Protein AF-A0A8J8TPY4-F1 (afdb_monomer_lite)

Foldseek 3Di:
DDDDDDDDDDDDDDDDDPVRVVVVVVQVVLLVVLLVCLVVVPDPDPVSSCVSNVVGPHDPVSSVVSD

Structure (mmCIF, N/CA/C/O backbone):
data_AF-A0A8J8TPY4-F1
#
_entry.id   AF-A0A8J8TPY4-F1
#
loop_
_atom_site.group_PDB
_atom_site.id
_atom_site.type_symbol
_atom_site.label_atom_id
_atom_site.label_alt_id
_atom_site.label_comp_id
_atom_site.label_asym_id
_atom_site.label_entity_id
_atom_site.label_seq_id
_atom_site.pdbx_PDB_ins_code
_atom_site.Cartn_x
_atom_site.Cartn_y
_atom_site.Cartn_z
_atom_site.occupancy
_atom_site.B_iso_or_equiv
_atom_site.auth_seq_id
_atom_site.auth_comp_id
_atom_site.auth_asym_id
_atom_site.auth_atom_id
_atom_site.pdbx_PDB_model_num
ATOM 1 N N . MET A 1 1 ? 29.408 29.546 -40.175 1.00 42.91 1 MET A N 1
ATOM 2 C CA . MET A 1 1 ? 27.962 29.329 -39.955 1.00 42.91 1 MET A CA 1
ATOM 3 C C . MET A 1 1 ? 27.745 27.851 -39.685 1.00 42.91 1 MET A C 1
ATOM 5 O O . MET A 1 1 ? 28.045 27.047 -40.556 1.00 42.91 1 MET A O 1
ATOM 9 N N . THR A 1 2 ? 27.331 27.480 -38.478 1.00 63.53 2 THR A N 1
ATOM 10 C CA . THR A 1 2 ? 27.071 26.086 -38.082 1.00 63.53 2 THR A CA 1
ATOM 11 C C . THR A 1 2 ? 25.642 25.713 -38.468 1.00 63.53 2 THR A C 1
ATOM 13 O O . THR A 1 2 ? 24.704 26.396 -38.069 1.0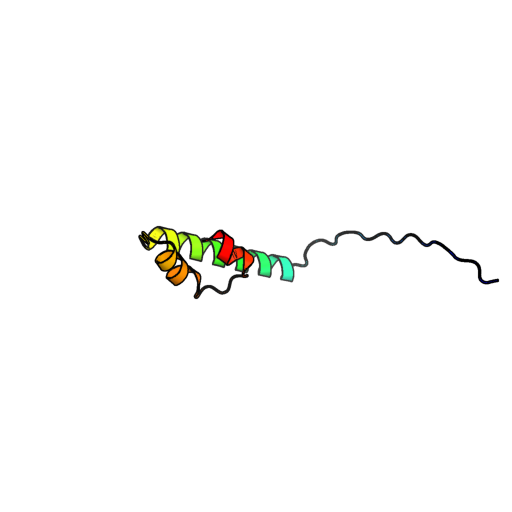0 63.53 2 THR A O 1
ATOM 16 N N . ALA A 1 3 ? 25.475 24.664 -39.275 1.00 73.94 3 ALA A N 1
ATOM 17 C CA . ALA A 1 3 ? 24.159 24.193 -39.696 1.00 73.94 3 ALA A CA 1
ATOM 18 C C . ALA A 1 3 ? 23.486 23.404 -38.562 1.00 73.94 3 ALA A C 1
ATOM 20 O O . ALA A 1 3 ? 24.047 22.432 -38.055 1.00 73.94 3 ALA A O 1
ATOM 21 N N . THR A 1 4 ? 22.286 23.823 -38.165 1.00 71.75 4 THR A N 1
ATOM 22 C CA . THR A 1 4 ? 21.457 23.113 -37.184 1.00 71.75 4 THR A CA 1
ATOM 23 C C . THR A 1 4 ? 20.802 21.903 -37.848 1.00 71.75 4 THR A C 1
ATOM 25 O O . THR A 1 4 ? 20.174 22.041 -38.895 1.00 71.75 4 THR A O 1
ATOM 28 N N . ALA A 1 5 ? 20.938 20.722 -37.241 1.00 78.25 5 ALA A N 1
ATOM 29 C CA . ALA A 1 5 ? 20.337 19.484 -37.733 1.00 78.25 5 ALA A CA 1
ATOM 30 C C . ALA A 1 5 ? 19.281 18.966 -36.750 1.00 78.25 5 ALA A C 1
ATOM 32 O O . ALA A 1 5 ? 19.570 18.764 -35.570 1.00 78.25 5 ALA A O 1
ATOM 33 N N . THR A 1 6 ? 18.075 18.708 -37.252 1.00 77.06 6 THR A N 1
ATOM 34 C CA . THR A 1 6 ? 16.997 18.059 -36.498 1.00 77.06 6 THR A CA 1
ATOM 35 C C . THR A 1 6 ? 17.135 16.548 -36.630 1.00 77.06 6 THR A C 1
ATOM 37 O O . THR A 1 6 ? 17.221 16.026 -37.741 1.00 77.06 6 THR A O 1
ATOM 40 N N . LYS A 1 7 ? 17.160 15.836 -35.501 1.00 79.94 7 LYS A N 1
ATOM 41 C CA . LYS A 1 7 ? 17.156 14.370 -35.459 1.00 79.94 7 LYS A CA 1
ATOM 42 C C . LYS A 1 7 ? 15.941 13.886 -34.682 1.00 79.94 7 LYS A C 1
ATOM 44 O O . LYS A 1 7 ? 15.679 14.374 -33.586 1.00 79.94 7 LYS A O 1
ATOM 49 N N . THR A 1 8 ? 15.235 12.920 -35.251 1.00 81.50 8 THR A N 1
ATOM 50 C CA . THR A 1 8 ? 14.091 12.265 -34.616 1.00 81.50 8 THR A CA 1
ATOM 51 C C . THR A 1 8 ? 14.583 11.063 -33.820 1.00 81.50 8 THR A C 1
ATOM 53 O O . THR A 1 8 ? 15.351 10.254 -34.340 1.00 81.50 8 THR A O 1
ATOM 56 N N . LEU A 1 9 ? 14.151 10.956 -32.565 1.00 82.94 9 LEU A N 1
ATOM 57 C CA . LEU A 1 9 ? 14.402 9.798 -31.715 1.00 82.94 9 LEU A CA 1
ATOM 58 C C . LEU A 1 9 ? 13.075 9.067 -31.507 1.00 82.94 9 LEU A C 1
ATOM 60 O O . LEU A 1 9 ? 12.113 9.681 -31.049 1.00 82.94 9 LEU A O 1
ATOM 64 N N . GLU A 1 10 ? 13.025 7.777 -31.825 1.00 80.19 10 GLU A N 1
ATOM 65 C CA . GLU A 1 10 ? 11.901 6.928 -31.432 1.00 80.19 10 GLU A CA 1
ATOM 66 C C . GLU A 1 10 ? 12.215 6.197 -30.129 1.00 80.19 10 GLU A C 1
ATOM 68 O O . GLU A 1 10 ? 13.309 5.665 -29.935 1.00 80.19 10 GLU A O 1
ATOM 73 N N . ALA A 1 11 ? 11.228 6.162 -29.237 1.00 79.31 11 ALA A N 1
ATOM 74 C CA . ALA A 1 11 ? 11.258 5.386 -28.010 1.00 79.31 11 ALA A CA 1
ATOM 75 C C . ALA A 1 11 ? 10.081 4.410 -28.020 1.00 79.31 11 ALA A C 1
ATOM 77 O O . ALA A 1 11 ? 8.953 4.792 -28.321 1.00 79.31 11 ALA A O 1
ATOM 78 N N . THR A 1 12 ? 10.342 3.153 -27.671 1.00 76.94 12 THR A N 1
ATOM 79 C CA . THR A 1 12 ? 9.311 2.117 -27.537 1.00 76.94 12 THR A CA 1
ATOM 80 C C . THR A 1 12 ? 9.257 1.634 -26.093 1.00 76.94 12 THR A C 1
ATOM 82 O O . THR A 1 12 ? 10.290 1.493 -25.434 1.00 76.94 12 THR A O 1
ATOM 85 N N . LEU A 1 13 ? 8.048 1.380 -25.590 1.00 75.44 13 LEU A N 1
ATOM 86 C CA . LEU A 1 13 ? 7.847 0.808 -24.262 1.00 75.44 13 LEU A CA 1
ATOM 87 C C . LEU A 1 13 ? 8.264 -0.666 -24.267 1.00 75.44 13 LEU A C 1
ATOM 89 O O . LEU A 1 13 ? 7.719 -1.474 -25.014 1.00 75.44 13 LEU A O 1
ATOM 93 N N . ALA A 1 14 ? 9.224 -1.016 -23.414 1.00 78.06 14 ALA A N 1
ATOM 94 C CA . ALA A 1 14 ? 9.594 -2.406 -23.186 1.00 78.06 14 ALA A CA 1
ATOM 95 C C . ALA A 1 14 ? 8.610 -3.069 -22.203 1.00 78.06 14 ALA A C 1
ATOM 97 O O . ALA A 1 14 ? 8.185 -2.412 -21.243 1.00 78.06 14 ALA A O 1
ATOM 98 N N . PRO A 1 15 ? 8.296 -4.367 -22.377 1.00 74.12 15 PRO A N 1
ATOM 99 C CA . PRO A 1 15 ? 7.562 -5.131 -21.377 1.00 74.12 15 PRO A CA 1
ATOM 100 C C . PRO A 1 15 ? 8.234 -5.036 -19.996 1.00 74.12 15 PRO A C 1
ATOM 102 O O . PRO A 1 15 ? 9.467 -4.940 -19.910 1.00 74.12 15 PRO A O 1
ATOM 105 N N . PRO A 1 16 ? 7.461 -5.041 -18.895 1.00 73.62 16 PRO A N 1
ATOM 106 C CA . PRO A 1 16 ? 8.040 -5.083 -17.563 1.00 73.62 16 PRO A CA 1
ATOM 107 C C . PRO A 1 16 ? 8.926 -6.324 -17.435 1.00 73.62 16 PRO A C 1
ATOM 109 O O . PRO A 1 16 ? 8.549 -7.425 -17.819 1.00 73.62 16 PRO A O 1
ATOM 112 N N . THR A 1 17 ? 10.132 -6.145 -16.899 1.00 83.12 17 THR A N 1
ATOM 113 C CA . THR A 1 17 ? 10.968 -7.291 -16.543 1.00 83.12 17 THR A CA 1
ATOM 114 C C . THR A 1 17 ? 10.265 -8.089 -15.445 1.00 83.12 17 THR A C 1
ATOM 116 O O . THR A 1 17 ? 9.560 -7.503 -14.623 1.00 83.12 17 THR A O 1
ATOM 119 N N . THR A 1 18 ? 10.511 -9.395 -15.354 1.00 80.62 18 THR A N 1
ATOM 120 C CA . THR A 1 18 ? 9.932 -10.267 -14.312 1.00 80.62 18 THR A CA 1
ATOM 121 C C . THR A 1 18 ? 10.109 -9.699 -12.896 1.00 80.62 18 THR A C 1
ATOM 123 O O . THR A 1 18 ? 9.229 -9.793 -12.050 1.00 80.62 18 THR A O 1
ATOM 126 N N . SER A 1 19 ? 11.224 -9.006 -12.634 1.00 78.12 19 SER A N 1
ATOM 127 C CA . SER A 1 19 ? 11.451 -8.308 -11.361 1.00 78.12 19 SER A CA 1
ATOM 128 C C . SER A 1 19 ? 10.472 -7.149 -11.112 1.00 78.12 19 SER A C 1
ATOM 130 O O . SER A 1 19 ? 10.034 -6.941 -9.978 1.00 78.12 19 SER A O 1
ATOM 132 N N . LYS A 1 20 ? 10.112 -6.386 -12.154 1.00 83.38 20 LYS A N 1
ATOM 133 C CA . LYS A 1 20 ? 9.103 -5.320 -12.063 1.00 83.38 20 LYS A CA 1
ATOM 134 C C . LYS A 1 20 ? 7.708 -5.900 -11.838 1.00 83.38 20 LYS A C 1
ATOM 136 O O . LYS A 1 20 ? 6.963 -5.325 -11.051 1.00 83.38 20 LYS A O 1
ATOM 141 N N . 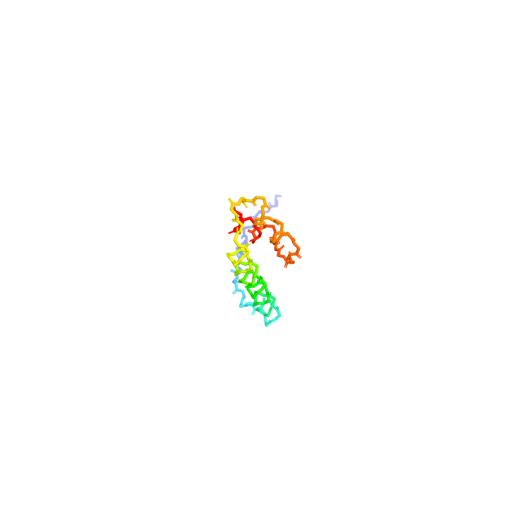GLU A 1 21 ? 7.392 -7.022 -12.477 1.00 85.88 21 GLU A N 1
ATOM 142 C CA . GLU A 1 21 ? 6.121 -7.732 -12.311 1.00 85.88 21 GLU A CA 1
ATOM 143 C C . GLU A 1 21 ? 5.964 -8.282 -10.889 1.00 85.88 21 GLU A C 1
ATOM 145 O O . GLU A 1 21 ? 5.042 -7.881 -10.186 1.00 85.88 21 GLU A O 1
ATOM 150 N N . HIS A 1 22 ? 6.941 -9.039 -10.382 1.00 86.50 22 HIS A N 1
ATOM 151 C CA . HIS A 1 22 ? 6.917 -9.525 -8.996 1.00 86.50 22 HIS A CA 1
ATOM 152 C C . HIS A 1 22 ? 6.826 -8.389 -7.968 1.00 86.50 22 HIS A C 1
ATOM 154 O O . HIS A 1 22 ? 6.176 -8.513 -6.929 1.00 86.50 22 HIS A O 1
ATOM 160 N N . ARG A 1 23 ? 7.490 -7.254 -8.225 1.00 86.19 23 ARG A N 1
ATOM 161 C CA . ARG A 1 23 ? 7.374 -6.081 -7.350 1.00 86.19 23 ARG A CA 1
ATOM 162 C C . ARG A 1 23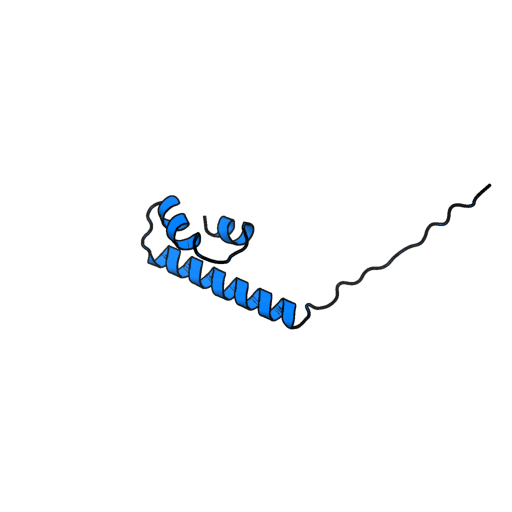 ? 5.955 -5.515 -7.367 1.00 86.19 23 ARG A C 1
ATOM 164 O O . ARG A 1 23 ? 5.449 -5.173 -6.302 1.00 86.19 23 ARG A O 1
ATOM 171 N N . LEU A 1 24 ? 5.327 -5.434 -8.539 1.00 87.25 24 LEU A N 1
ATOM 172 C CA . LEU A 1 24 ? 3.942 -4.990 -8.675 1.00 87.25 24 LEU A CA 1
ATOM 173 C C . LEU A 1 24 ? 2.986 -5.933 -7.937 1.00 87.25 24 LEU A C 1
ATOM 175 O O . LEU A 1 24 ? 2.183 -5.465 -7.134 1.00 87.25 24 LEU A O 1
ATOM 179 N N . GLU A 1 25 ? 3.112 -7.243 -8.135 1.00 88.81 25 GLU A N 1
ATOM 180 C CA . GLU A 1 25 ? 2.291 -8.254 -7.457 1.00 88.81 25 GLU A CA 1
ATOM 181 C C . GLU A 1 25 ? 2.394 -8.147 -5.936 1.00 88.81 25 GLU A C 1
ATOM 183 O O . GLU A 1 25 ? 1.377 -8.129 -5.242 1.00 88.81 25 GLU A O 1
ATOM 188 N N . ARG A 1 26 ? 3.613 -7.984 -5.406 1.00 89.38 26 ARG A N 1
ATOM 189 C CA . ARG A 1 26 ? 3.838 -7.764 -3.969 1.00 89.38 26 ARG A CA 1
ATOM 190 C C . ARG A 1 26 ? 3.132 -6.511 -3.461 1.00 89.38 26 ARG A C 1
ATOM 192 O O . ARG A 1 26 ? 2.522 -6.546 -2.390 1.00 89.38 26 ARG A O 1
ATOM 199 N N . THR A 1 27 ? 3.212 -5.408 -4.205 1.00 88.88 27 THR A N 1
ATOM 200 C CA . THR A 1 27 ? 2.527 -4.161 -3.844 1.00 88.88 27 THR A CA 1
ATOM 201 C C . THR A 1 27 ? 1.011 -4.346 -3.858 1.00 88.88 27 THR A C 1
ATOM 203 O O . THR A 1 27 ? 0.352 -3.949 -2.901 1.00 88.88 27 THR A O 1
ATOM 206 N N . VAL A 1 28 ? 0.459 -5.005 -4.880 1.00 90.25 28 VAL A N 1
ATOM 207 C CA . VAL A 1 28 ? -0.983 -5.282 -4.990 1.00 90.25 28 VAL A CA 1
ATOM 208 C C . VAL A 1 28 ? -1.466 -6.191 -3.861 1.00 90.25 28 VAL A C 1
ATOM 210 O O . VAL A 1 28 ? -2.500 -5.912 -3.257 1.00 90.25 28 VAL A O 1
ATOM 213 N N . ALA A 1 29 ? -0.719 -7.246 -3.532 1.00 92.69 29 ALA A N 1
ATOM 214 C CA . ALA A 1 29 ? -1.049 -8.140 -2.425 1.00 92.69 29 ALA A CA 1
ATOM 215 C C . ALA A 1 29 ? -1.080 -7.388 -1.085 1.00 92.69 29 ALA A C 1
ATOM 217 O O . ALA A 1 29 ? -2.027 -7.523 -0.314 1.00 92.69 29 ALA A O 1
ATOM 218 N N . THR A 1 30 ? -0.078 -6.537 -0.845 1.00 92.19 30 THR A N 1
ATOM 219 C CA . THR A 1 30 ? 0.007 -5.708 0.368 1.00 92.19 30 THR A CA 1
ATOM 220 C C . THR A 1 30 ? -1.152 -4.714 0.445 1.00 92.19 30 THR A C 1
ATOM 222 O O . THR A 1 30 ? -1.749 -4.554 1.505 1.00 92.19 30 THR A O 1
ATOM 225 N N . TYR A 1 31 ? -1.504 -4.082 -0.678 1.00 89.56 31 TYR A N 1
ATOM 226 C CA . TYR A 1 31 ? -2.610 -3.128 -0.759 1.00 89.56 31 TYR A CA 1
ATOM 227 C C . TYR A 1 31 ? -3.951 -3.789 -0.447 1.00 89.56 31 TYR A C 1
ATOM 229 O O . TYR A 1 31 ? -4.708 -3.287 0.376 1.00 89.56 31 TYR A O 1
ATOM 237 N N . ARG A 1 32 ? -4.228 -4.946 -1.061 1.00 90.75 32 ARG A N 1
ATOM 238 C CA . ARG A 1 32 ? -5.474 -5.688 -0.822 1.00 90.75 32 ARG A CA 1
ATOM 239 C C . ARG A 1 32 ? -5.606 -6.124 0.629 1.00 90.75 32 ARG A C 1
ATOM 241 O O . ARG A 1 32 ? -6.692 -6.020 1.179 1.00 90.75 32 ARG A O 1
ATOM 248 N N . ARG A 1 33 ? -4.508 -6.555 1.254 1.00 91.38 33 ARG A N 1
ATOM 249 C CA . ARG A 1 33 ? -4.510 -6.903 2.676 1.00 91.38 33 ARG A CA 1
ATOM 250 C C . ARG A 1 33 ? -4.815 -5.691 3.557 1.00 91.38 33 ARG A C 1
ATOM 252 O O . ARG A 1 33 ? -5.688 -5.778 4.403 1.00 91.38 33 ARG A O 1
ATOM 259 N N . ALA A 1 34 ? -4.151 -4.561 3.315 1.00 88.69 34 ALA A N 1
ATOM 260 C CA . ALA A 1 34 ? -4.419 -3.327 4.053 1.00 88.69 34 ALA A CA 1
ATOM 261 C C . ALA A 1 34 ? -5.880 -2.869 3.906 1.00 88.69 34 ALA A C 1
ATOM 263 O O . ALA A 1 34 ? -6.486 -2.434 4.879 1.00 88.69 34 ALA A O 1
ATOM 264 N N . LEU A 1 35 ? -6.448 -3.003 2.702 1.00 88.38 35 LEU A N 1
ATOM 265 C CA . LEU A 1 35 ? -7.851 -2.697 2.428 1.00 88.38 35 LEU A CA 1
ATOM 266 C C . LEU A 1 35 ? -8.796 -3.615 3.215 1.00 88.38 35 LEU A C 1
ATOM 268 O O . LEU A 1 35 ? -9.713 -3.123 3.863 1.00 88.38 35 LEU A O 1
ATOM 272 N N . SER A 1 36 ? -8.570 -4.931 3.172 1.00 90.38 36 SER A N 1
ATOM 273 C CA . SER A 1 36 ? -9.374 -5.903 3.920 1.00 90.38 36 SER A CA 1
ATOM 274 C C . SER A 1 36 ? -9.306 -5.660 5.425 1.00 90.38 36 SER A C 1
ATOM 276 O O . SER A 1 36 ? -10.351 -5.552 6.055 1.00 90.38 36 SER A O 1
ATOM 278 N N . ASP A 1 37 ? -8.107 -5.477 5.982 1.00 88.25 37 ASP A N 1
ATOM 279 C CA . ASP A 1 37 ? -7.924 -5.210 7.411 1.00 88.25 37 ASP A CA 1
ATOM 280 C C . ASP A 1 37 ? -8.615 -3.903 7.833 1.00 88.25 37 ASP A C 1
ATOM 282 O O . ASP A 1 37 ? -9.246 -3.848 8.886 1.00 88.25 37 ASP A O 1
ATOM 286 N N . ALA A 1 38 ? -8.536 -2.850 7.011 1.00 85.88 38 ALA A N 1
ATOM 287 C CA . ALA A 1 38 ? -9.228 -1.592 7.279 1.00 85.88 38 ALA A CA 1
ATOM 288 C C . ALA A 1 38 ? -10.753 -1.774 7.298 1.00 85.88 38 ALA A C 1
ATOM 290 O O . ALA A 1 38 ? -11.409 -1.284 8.217 1.00 85.88 38 ALA A O 1
ATOM 291 N N . PHE A 1 39 ? -11.314 -2.520 6.342 1.00 85.62 39 PHE A N 1
ATOM 292 C CA . PHE A 1 39 ? -12.745 -2.837 6.319 1.00 85.62 39 PHE A CA 1
ATOM 293 C C . PHE A 1 39 ? -13.184 -3.702 7.507 1.00 85.62 39 PHE A C 1
ATOM 295 O O . PHE A 1 39 ? -14.227 -3.440 8.100 1.00 85.62 39 PHE A O 1
ATOM 302 N N . GLU A 1 40 ? -12.401 -4.718 7.871 1.00 88.62 40 GLU A N 1
ATOM 303 C CA . GLU A 1 40 ? -12.713 -5.631 8.979 1.00 88.62 40 GLU A CA 1
ATOM 304 C C . GLU A 1 40 ? -12.496 -4.994 10.359 1.00 88.62 40 GLU A C 1
ATOM 306 O O . GLU A 1 40 ? -13.083 -5.446 11.341 1.00 88.62 40 GLU A O 1
ATOM 311 N N . SER A 1 41 ? -11.700 -3.923 10.448 1.00 84.25 41 SER A N 1
ATOM 312 C CA . SER A 1 41 ? -11.400 -3.244 11.715 1.00 84.25 41 SER A CA 1
ATOM 313 C C . SER A 1 41 ? -12.607 -2.582 12.389 1.00 84.25 41 SER A C 1
ATOM 315 O O . SER A 1 41 ? -12.523 -2.243 13.568 1.00 84.25 41 SER A O 1
ATOM 317 N N . GLY A 1 42 ? -13.714 -2.371 11.664 1.00 79.75 42 GLY A N 1
ATOM 318 C CA . GLY A 1 42 ? -14.862 -1.616 12.175 1.00 79.75 42 GLY A CA 1
ATOM 319 C C . GLY A 1 42 ? -14.528 -0.148 12.464 1.00 79.75 42 GLY A C 1
ATOM 320 O O . GLY A 1 42 ? -15.134 0.466 13.335 1.00 79.75 42 GLY A O 1
ATOM 321 N N . ALA A 1 43 ? -13.522 0.408 11.781 1.00 81.00 43 ALA A N 1
ATOM 322 C CA . ALA A 1 43 ? -13.120 1.796 11.938 1.00 81.00 43 ALA A CA 1
ATOM 323 C C . ALA A 1 43 ? -14.230 2.753 11.468 1.00 81.00 43 ALA A C 1
ATOM 325 O O . ALA A 1 43 ? -14.447 2.938 10.274 1.00 81.00 43 ALA A O 1
ATOM 326 N N . ASP A 1 44 ? -14.875 3.433 12.416 1.00 81.81 44 ASP A N 1
ATOM 327 C CA . ASP A 1 44 ? -15.923 4.426 12.127 1.00 81.81 44 ASP A CA 1
ATOM 328 C C . ASP A 1 44 ? -15.368 5.810 11.745 1.00 81.81 44 ASP A C 1
ATOM 330 O O . ASP A 1 44 ? -16.116 6.741 11.440 1.00 81.81 44 ASP A O 1
ATOM 334 N N . THR A 1 45 ? -14.043 5.984 11.792 1.00 82.69 45 THR A N 1
ATOM 335 C CA . THR A 1 45 ? -13.383 7.259 11.495 1.00 82.69 45 THR A CA 1
ATOM 336 C C . THR A 1 45 ? -12.203 7.076 10.556 1.00 82.69 45 THR A C 1
ATOM 338 O O . THR A 1 45 ? -11.478 6.082 10.607 1.00 82.69 45 THR A O 1
ATOM 341 N N . GLN A 1 46 ? -11.954 8.098 9.737 1.00 79.50 46 GLN A N 1
ATOM 342 C CA . GLN A 1 46 ? -10.811 8.130 8.826 1.00 79.50 46 GLN A CA 1
ATOM 343 C C . GLN A 1 46 ? -9.467 8.026 9.570 1.00 79.50 46 GLN A C 1
ATOM 345 O O . GLN A 1 46 ? -8.509 7.460 9.047 1.00 79.50 46 GLN A O 1
ATOM 350 N N . THR A 1 47 ? -9.378 8.539 10.801 1.00 85.19 47 THR A N 1
ATOM 351 C CA . THR A 1 47 ? -8.183 8.387 11.646 1.00 85.19 47 THR A CA 1
ATOM 352 C C . THR A 1 47 ? -7.946 6.924 12.012 1.00 85.19 47 THR A C 1
ATOM 354 O O . THR A 1 47 ? -6.835 6.437 11.835 1.00 85.19 47 THR A O 1
ATOM 357 N N . ALA A 1 48 ? -8.991 6.196 12.414 1.00 81.94 48 ALA A N 1
ATOM 358 C CA . ALA A 1 48 ? -8.876 4.775 12.737 1.00 81.94 48 ALA A CA 1
ATOM 359 C C . ALA A 1 48 ? -8.479 3.928 11.510 1.00 81.94 48 ALA A C 1
ATOM 361 O O . ALA A 1 48 ? -7.640 3.037 11.622 1.00 81.94 48 ALA A O 1
ATOM 362 N N . VAL A 1 49 ? -8.987 4.258 10.316 1.00 82.44 49 VAL A N 1
ATOM 363 C CA . VAL A 1 49 ? -8.522 3.641 9.057 1.00 82.44 49 VAL A CA 1
ATOM 364 C C . VAL A 1 49 ? -7.040 3.947 8.805 1.00 82.44 49 V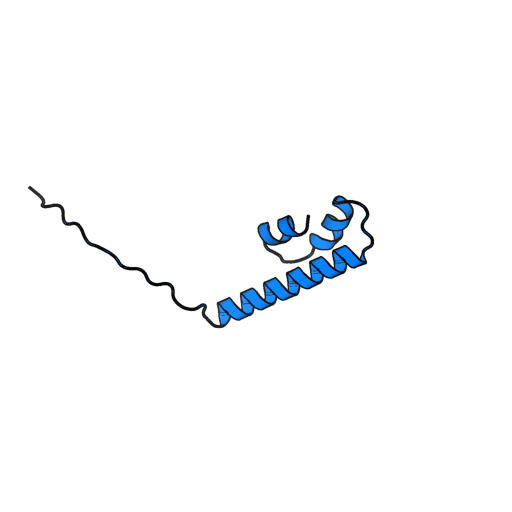AL A C 1
ATOM 366 O O . VAL A 1 49 ? -6.269 3.057 8.439 1.00 82.44 49 VAL A O 1
ATOM 369 N N . ASN A 1 50 ? -6.607 5.190 9.038 1.00 84.50 50 ASN A N 1
ATOM 370 C CA . ASN A 1 50 ? -5.201 5.570 8.899 1.00 84.50 50 ASN A CA 1
ATOM 371 C C . ASN A 1 50 ? -4.289 4.798 9.855 1.00 84.50 50 ASN A C 1
ATOM 373 O O . ASN A 1 50 ? -3.199 4.410 9.438 1.00 84.50 50 ASN A O 1
ATOM 377 N N . ASP A 1 51 ? -4.716 4.526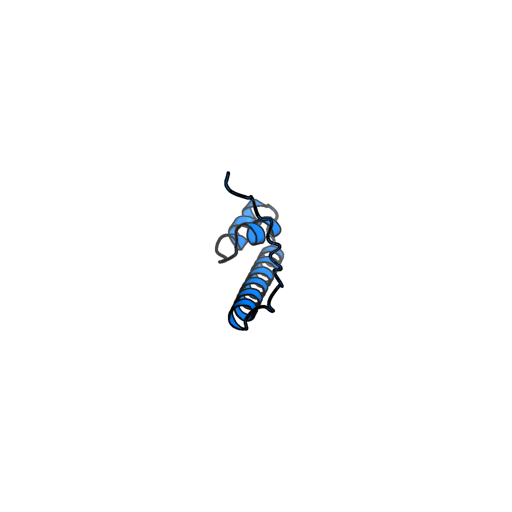 11.086 1.00 85.81 51 ASP A N 1
ATOM 378 C CA . ASP A 1 51 ? -3.930 3.744 12.047 1.00 85.81 51 ASP A CA 1
ATOM 379 C C . ASP A 1 51 ? -3.708 2.299 11.567 1.00 85.81 51 ASP A C 1
ATOM 381 O O . ASP A 1 51 ? -2.616 1.751 11.731 1.00 85.81 51 ASP A O 1
ATOM 385 N N . VAL A 1 52 ? -4.698 1.708 10.887 1.00 85.12 52 VAL A N 1
ATOM 386 C CA . VAL A 1 52 ? -4.599 0.363 10.291 1.00 85.12 52 VAL A CA 1
ATOM 387 C C . VAL A 1 52 ? -3.697 0.353 9.051 1.00 85.12 52 VAL A C 1
ATOM 389 O O . VAL A 1 52 ? -2.874 -0.546 8.876 1.00 85.12 52 VAL A O 1
ATOM 392 N N . VAL A 1 53 ? -3.808 1.363 8.184 1.00 84.44 53 VAL A N 1
ATOM 393 C CA . VAL A 1 53 ? -3.112 1.405 6.884 1.00 84.44 53 VAL A CA 1
ATOM 394 C C . VAL A 1 53 ? -1.672 1.931 6.989 1.00 84.44 53 VAL A C 1
ATOM 396 O O . VAL A 1 53 ? -0.794 1.523 6.223 1.00 84.44 53 VAL A O 1
ATOM 399 N N . THR A 1 54 ? -1.380 2.824 7.937 1.00 87.00 54 THR A N 1
ATOM 400 C CA . THR A 1 54 ? -0.056 3.448 8.121 1.00 87.00 54 THR A CA 1
ATOM 401 C C . THR A 1 54 ? 1.113 2.461 8.238 1.00 87.00 54 THR A C 1
ATOM 403 O O . THR A 1 54 ? 2.116 2.698 7.548 1.00 87.00 54 THR A O 1
ATOM 406 N N . PRO A 1 55 ? 1.038 1.366 9.024 1.00 88.44 55 PRO A N 1
ATOM 407 C CA . PRO A 1 55 ? 2.151 0.422 9.168 1.00 88.44 55 PRO A CA 1
ATOM 408 C C . PRO A 1 55 ? 2.459 -0.380 7.894 1.00 88.44 55 PRO A C 1
ATOM 410 O O . PRO A 1 55 ? 3.545 -0.951 7.775 1.00 88.44 55 PRO A O 1
ATOM 413 N N . TYR A 1 56 ? 1.560 -0.407 6.905 1.00 87.00 56 TYR A N 1
ATOM 414 C CA . TYR A 1 56 ? 1.809 -1.108 5.650 1.00 87.00 56 TYR A CA 1
ATOM 415 C C . TYR A 1 56 ? 2.892 -0.422 4.807 1.00 87.00 56 TYR A C 1
ATOM 417 O O . TYR A 1 56 ? 2.919 0.800 4.621 1.00 87.00 56 TYR A O 1
ATOM 425 N N . THR A 1 57 ? 3.793 -1.227 4.234 1.00 85.69 57 THR A N 1
ATOM 426 C CA . THR A 1 57 ? 4.819 -0.747 3.294 1.00 85.69 57 THR A CA 1
ATOM 427 C C . THR A 1 57 ? 4.201 -0.564 1.905 1.00 85.69 57 THR A C 1
ATOM 429 O O . THR A 1 57 ? 4.351 -1.397 1.012 1.00 85.69 57 THR A O 1
ATOM 432 N N . LEU A 1 58 ? 3.464 0.532 1.746 1.00 85.25 58 LEU A N 1
ATOM 433 C CA . LEU A 1 58 ? 2.829 0.974 0.505 1.00 85.25 58 LEU A CA 1
ATOM 434 C C . LEU A 1 58 ? 3.369 2.346 0.093 1.00 85.25 58 LEU A C 1
ATOM 436 O O . LEU A 1 58 ? 3.845 3.114 0.932 1.00 85.25 58 LEU A O 1
ATOM 440 N N . THR A 1 59 ? 3.292 2.660 -1.200 1.00 85.94 59 THR A N 1
ATOM 441 C CA . THR A 1 59 ? 3.627 4.001 -1.701 1.00 85.94 59 THR A CA 1
ATOM 442 C C . THR A 1 59 ? 2.630 5.030 -1.170 1.00 85.94 59 THR A C 1
ATOM 444 O O . THR A 1 59 ? 1.488 4.683 -0.870 1.00 85.94 59 THR A O 1
ATOM 447 N N . SER A 1 60 ? 3.030 6.304 -1.094 1.00 82.19 60 SER A N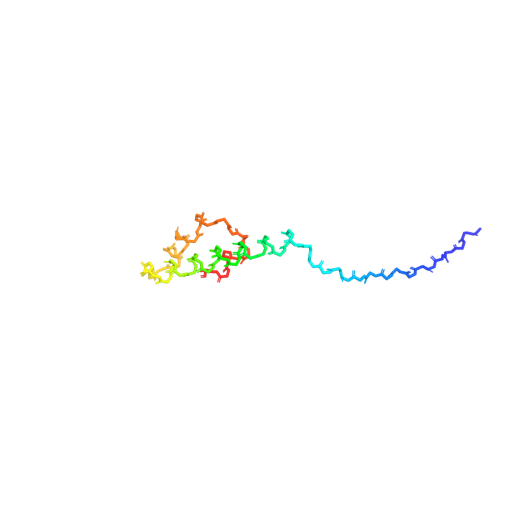 1
ATOM 448 C CA . SER A 1 60 ? 2.146 7.381 -0.620 1.00 82.19 60 SER A CA 1
ATOM 449 C C . SER A 1 60 ? 0.828 7.423 -1.398 1.00 82.19 60 SER A C 1
ATOM 451 O O . SER A 1 60 ? -0.231 7.436 -0.789 1.00 82.19 60 SER A O 1
ATOM 453 N N . TYR A 1 61 ? 0.890 7.287 -2.728 1.00 82.00 61 TYR A N 1
ATOM 454 C CA . TYR A 1 61 ? -0.299 7.229 -3.583 1.00 82.00 61 TYR A CA 1
ATOM 455 C C . TYR A 1 61 ? -1.228 6.050 -3.248 1.00 82.00 61 TYR A C 1
ATOM 457 O O . TYR A 1 61 ? -2.441 6.211 -3.180 1.00 82.00 61 TYR A O 1
ATOM 465 N N . ALA A 1 62 ? -0.666 4.862 -3.001 1.00 82.06 62 ALA A N 1
ATOM 466 C CA . ALA A 1 62 ? -1.460 3.694 -2.634 1.00 82.06 62 ALA A CA 1
ATOM 467 C C . ALA A 1 62 ? -2.082 3.832 -1.235 1.00 82.06 62 ALA A C 1
ATOM 469 O O . ALA A 1 62 ? -3.187 3.350 -1.024 1.00 82.06 62 ALA A O 1
ATOM 470 N N . LYS A 1 63 ? -1.412 4.504 -0.290 1.00 82.75 63 LYS A N 1
ATOM 471 C CA . LYS A 1 63 ? -1.999 4.816 1.022 1.00 82.75 63 LYS A CA 1
ATOM 472 C C . LYS A 1 63 ? -3.114 5.846 0.911 1.00 82.75 63 LYS A C 1
ATOM 474 O O . LYS A 1 63 ? -4.137 5.678 1.555 1.00 82.75 63 LYS A O 1
ATOM 479 N N . ASP A 1 64 ? -2.936 6.879 0.094 1.00 83.75 64 ASP A N 1
ATOM 480 C CA . ASP A 1 64 ? -3.953 7.916 -0.096 1.00 83.75 64 ASP A CA 1
ATOM 481 C C . ASP A 1 64 ? -5.228 7.363 -0.743 1.00 83.75 64 ASP A C 1
ATOM 483 O O . ASP A 1 64 ? -6.314 7.813 -0.410 1.00 83.75 64 ASP A O 1
ATOM 487 N N . ALA A 1 65 ? -5.122 6.334 -1.588 1.00 83.62 65 ALA A N 1
ATOM 488 C CA . ALA A 1 65 ? -6.282 5.634 -2.143 1.00 83.62 65 ALA A CA 1
ATOM 489 C C . ALA A 1 65 ? -7.046 4.755 -1.126 1.00 83.62 65 ALA A C 1
ATOM 491 O O . ALA A 1 65 ? -8.082 4.197 -1.480 1.00 83.62 65 ALA A O 1
ATOM 492 N N . LEU A 1 66 ? -6.517 4.564 0.088 1.00 79.12 66 LEU A N 1
ATOM 493 C CA . LEU A 1 66 ? -7.172 3.833 1.184 1.00 79.12 66 LEU A CA 1
ATOM 494 C C . LEU A 1 66 ? -7.805 4.769 2.229 1.00 79.12 66 LEU A C 1
ATOM 496 O O . LEU A 1 66 ? -8.435 4.276 3.162 1.00 79.12 66 LEU A O 1
ATOM 500 N N . LYS A 1 67 ? -7.590 6.085 2.113 1.00 70.44 67 LYS A N 1
ATOM 501 C CA . LYS A 1 67 ? -8.110 7.116 3.024 1.00 70.44 67 LYS A CA 1
ATOM 502 C C . LYS A 1 67 ? -9.422 7.699 2.525 1.00 70.44 67 LYS A C 1
ATOM 504 O O . LYS A 1 67 ? -10.109 8.283 3.393 1.00 70.44 67 LYS A O 1
#

pLDDT: mean 82.6, std 7.38, range [42.91, 92.69]

Sequence (67 aa):
MTATATKTLEATLAPPTTSKEHRLERTVATYRRALSDAFESGADTQTAVNDVVTPYTLTSYAKDALK

Organism: NCBI:txid2055836

Secondary structure (DSSP, 8-state):
-PPP--------PPPPPHHHHHHHHHHHHHHHHHHHHHHHTT--SHHHHHHHHTTS---HHHHHTT-

Radius of gyration: 21.14 Å; chains: 1; bounding box: 44×40×53 Å